Protein AF-A0A3S2PSK4-F1 (afdb_monomer_lite)

Foldseek 3Di:
DDPDPFADFDDDPNHGPDGNDDPQCVLVVLLVVLLVVCVVQLPHDDDDDRDDPPPPPPFHYHPVQAPVDPVHSNRSRVVSVVVSVVSNQVSCVVSVNNVVDDDDDDDPDDDQDPVNVVVVVVVVVPDPDDDDDDDDDDDDDDDDDDDD

Radius of gyration: 26.3 Å; chains: 1; bounding box: 77×45×70 Å

Structure (mmCIF, N/CA/C/O backbone):
data_AF-A0A3S2PSK4-F1
#
_entry.id   AF-A0A3S2PSK4-F1
#
loop_
_atom_site.group_PDB
_atom_site.id
_atom_site.type_symbol
_atom_site.label_atom_id
_atom_site.label_alt_id
_atom_site.label_comp_id
_atom_site.label_asym_id
_atom_site.label_entity_id
_atom_site.label_seq_id
_atom_site.pdbx_PDB_ins_code
_atom_site.Cartn_x
_atom_site.Cartn_y
_atom_site.Cartn_z
_atom_site.occupancy
_atom_site.B_iso_or_equiv
_atom_site.auth_seq_id
_atom_site.auth_comp_id
_atom_site.auth_asym_id
_atom_site.auth_atom_id
_atom_site.pdbx_PDB_model_num
ATOM 1 N N . MET A 1 1 ? 25.480 -33.124 -5.427 1.00 37.56 1 MET A N 1
ATOM 2 C CA . MET A 1 1 ? 24.197 -32.842 -4.751 1.00 37.56 1 MET A CA 1
ATOM 3 C C . MET A 1 1 ? 23.590 -31.624 -5.424 1.00 37.56 1 MET A C 1
ATOM 5 O O . MET A 1 1 ? 24.142 -30.543 -5.296 1.00 37.56 1 MET A O 1
ATOM 9 N N . SER A 1 2 ? 22.543 -31.801 -6.229 1.00 43.28 2 SER A N 1
ATOM 10 C CA . SER A 1 2 ? 21.812 -30.681 -6.827 1.00 43.28 2 SER A CA 1
ATOM 11 C C . SER A 1 2 ? 20.939 -30.047 -5.745 1.00 43.28 2 SER A C 1
ATOM 13 O O . SER A 1 2 ? 19.956 -30.651 -5.319 1.00 43.28 2 SER A O 1
ATOM 15 N N . HIS A 1 3 ? 21.306 -28.865 -5.253 1.00 48.72 3 HIS A N 1
ATOM 16 C CA . HIS A 1 3 ? 20.396 -28.073 -4.432 1.00 48.72 3 HIS A CA 1
ATOM 17 C C . HIS A 1 3 ? 19.273 -27.557 -5.328 1.00 48.72 3 HIS A C 1
ATOM 19 O O . HIS A 1 3 ? 19.448 -26.596 -6.073 1.00 48.72 3 HIS A O 1
ATOM 25 N N . SER A 1 4 ? 18.126 -28.230 -5.283 1.00 58.00 4 SER A N 1
ATOM 26 C CA . SER A 1 4 ? 16.896 -27.735 -5.886 1.00 58.00 4 SER A CA 1
ATOM 27 C C . SER A 1 4 ? 16.505 -26.455 -5.152 1.00 58.00 4 SER A C 1
ATOM 29 O O . SER A 1 4 ? 16.102 -26.508 -3.991 1.00 58.00 4 SER A O 1
ATOM 31 N N . PHE A 1 5 ? 16.671 -25.305 -5.805 1.00 62.28 5 PHE A N 1
ATOM 32 C CA . PHE A 1 5 ? 16.193 -24.027 -5.291 1.00 62.28 5 PHE A CA 1
ATOM 33 C C . PHE A 1 5 ? 14.673 -24.116 -5.137 1.00 62.28 5 PHE A C 1
ATOM 35 O O . PHE A 1 5 ? 13.945 -24.171 -6.129 1.00 62.28 5 PHE A O 1
ATOM 42 N N . GLN A 1 6 ? 14.192 -24.206 -3.897 1.00 68.69 6 GLN A N 1
ATOM 43 C CA . GLN A 1 6 ? 12.762 -24.151 -3.638 1.00 68.69 6 GLN A CA 1
ATOM 44 C C . GLN A 1 6 ? 12.323 -22.691 -3.705 1.00 68.69 6 GLN A C 1
ATOM 46 O O . GLN A 1 6 ? 12.891 -21.859 -2.995 1.00 68.69 6 GLN A O 1
ATOM 51 N N . PRO A 1 7 ? 11.332 -22.355 -4.542 1.00 76.75 7 PRO A N 1
ATOM 52 C CA . PRO A 1 7 ? 10.844 -20.994 -4.590 1.00 76.75 7 PRO A CA 1
ATOM 53 C C . PRO A 1 7 ? 10.206 -20.605 -3.257 1.00 76.75 7 PRO A C 1
ATOM 55 O O . PRO A 1 7 ? 9.529 -21.417 -2.620 1.00 76.75 7 PRO A O 1
ATOM 58 N N . SER A 1 8 ? 10.408 -19.357 -2.844 1.00 80.94 8 SER A N 1
ATOM 59 C CA . SER A 1 8 ? 9.920 -18.871 -1.556 1.00 80.94 8 SER A CA 1
ATOM 60 C C . SER A 1 8 ? 8.384 -18.909 -1.473 1.00 80.94 8 SER A C 1
ATOM 62 O O . SER A 1 8 ? 7.709 -18.555 -2.449 1.00 80.94 8 SER A O 1
ATOM 64 N N . PRO A 1 9 ? 7.814 -19.311 -0.322 1.00 87.69 9 PRO A N 1
ATOM 65 C CA . PRO A 1 9 ? 6.380 -19.243 -0.085 1.00 87.69 9 PRO A CA 1
ATOM 66 C C . PRO A 1 9 ? 5.950 -17.848 0.392 1.00 87.69 9 PRO A C 1
ATOM 68 O O . PRO A 1 9 ? 6.662 -17.182 1.143 1.00 87.69 9 PRO A O 1
ATOM 71 N N . MET A 1 10 ? 4.740 -17.438 0.021 1.00 86.06 10 MET A N 1
ATOM 72 C CA . MET A 1 10 ? 3.993 -16.371 0.683 1.00 86.06 10 MET A CA 1
ATOM 73 C C . MET A 1 10 ? 3.096 -17.002 1.745 1.00 86.06 10 MET A C 1
ATOM 75 O O . MET A 1 10 ? 2.355 -17.939 1.447 1.00 86.06 10 MET A O 1
ATOM 79 N N . THR A 1 11 ? 3.143 -16.498 2.977 1.00 88.75 11 THR A N 1
ATOM 80 C CA . THR A 1 11 ? 2.401 -17.079 4.104 1.00 88.75 11 THR A CA 1
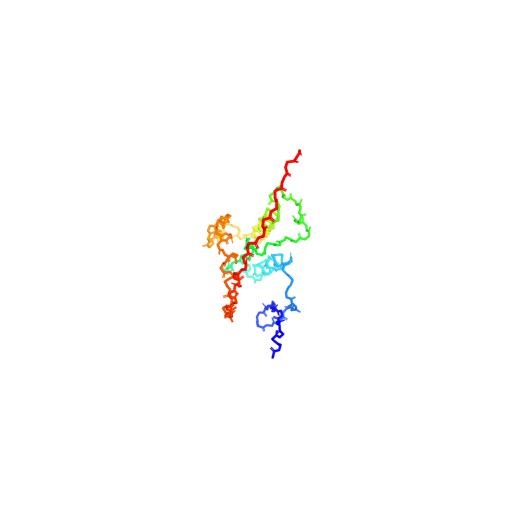ATOM 81 C C . THR A 1 11 ? 1.478 -16.076 4.782 1.00 88.75 11 THR A C 1
ATOM 83 O O . THR A 1 11 ? 1.862 -14.925 4.971 1.00 88.75 11 THR A O 1
ATOM 86 N N . ARG A 1 12 ? 0.312 -16.536 5.244 1.00 87.94 12 ARG A N 1
ATOM 87 C CA . ARG A 1 12 ? -0.584 -15.815 6.162 1.00 87.94 12 ARG A CA 1
ATOM 88 C C . ARG A 1 12 ? -0.755 -16.658 7.418 1.00 87.94 12 ARG A C 1
ATOM 90 O O . ARG A 1 12 ? -1.095 -17.833 7.312 1.00 87.94 12 ARG A O 1
ATOM 97 N N . ASP A 1 13 ? -0.488 -16.088 8.589 1.00 87.19 13 ASP A N 1
ATOM 98 C CA . ASP A 1 13 ? -0.654 -16.764 9.886 1.00 87.19 13 ASP A CA 1
ATOM 99 C C . ASP A 1 13 ? -0.032 -18.174 9.937 1.00 87.19 13 ASP A C 1
ATOM 101 O O . ASP A 1 13 ? -0.616 -19.116 10.465 1.00 87.19 13 ASP A O 1
ATOM 105 N N . ARG A 1 14 ? 1.181 -18.317 9.376 1.00 86.25 14 ARG A N 1
ATOM 106 C CA . ARG A 1 14 ? 1.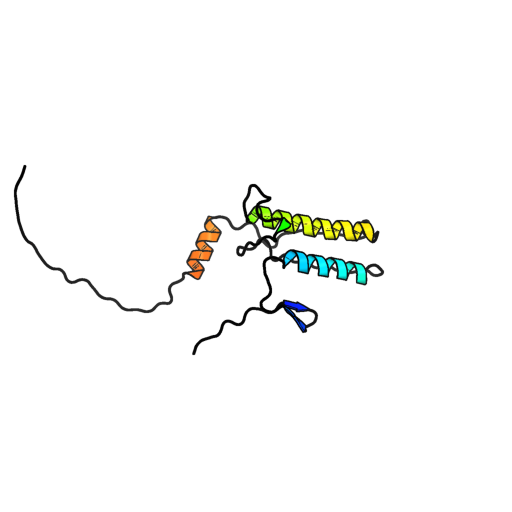948 -19.579 9.239 1.00 86.25 14 ARG A CA 1
ATOM 107 C C . ARG A 1 14 ? 1.408 -20.595 8.223 1.00 86.25 14 ARG A C 1
ATOM 109 O O . ARG A 1 14 ? 2.026 -21.638 8.042 1.00 86.25 14 ARG A O 1
ATOM 116 N N . SER A 1 15 ? 0.314 -20.297 7.529 1.00 88.44 15 SER A N 1
ATOM 117 C CA . SER A 1 15 ? -0.179 -21.095 6.400 1.00 88.44 15 SER A CA 1
ATOM 118 C C . SER A 1 15 ? 0.388 -20.586 5.074 1.00 88.44 15 SER A C 1
ATOM 120 O O . SER A 1 15 ? 0.527 -19.377 4.888 1.00 88.44 15 SER A O 1
ATOM 122 N N . VAL A 1 16 ? 0.728 -21.490 4.151 1.00 88.94 16 VAL A N 1
ATOM 123 C CA . VAL A 1 16 ? 1.187 -21.124 2.801 1.00 88.94 16 VAL A CA 1
ATOM 124 C C . VAL A 1 16 ? -0.015 -20.693 1.963 1.00 88.94 16 VAL A C 1
ATOM 126 O O . VAL A 1 16 ? -0.964 -21.452 1.796 1.00 88.94 16 VAL A O 1
ATOM 129 N N . VAL A 1 17 ? 0.038 -19.469 1.442 1.00 88.12 17 VAL A N 1
ATOM 130 C CA . VAL A 1 17 ? -0.978 -18.879 0.560 1.00 88.12 17 VAL A CA 1
ATOM 131 C C . VAL A 1 17 ? -0.593 -19.059 -0.909 1.00 88.12 17 VAL A C 1
ATOM 133 O O . VAL A 1 17 ? -1.461 -19.311 -1.738 1.00 88.12 17 VAL A O 1
ATOM 136 N N . GLU A 1 18 ? 0.697 -18.948 -1.242 1.00 84.62 18 GLU A N 1
ATOM 137 C CA . GLU A 1 18 ? 1.195 -19.066 -2.620 1.00 84.62 18 GLU A CA 1
ATOM 138 C C . GLU A 1 18 ? 2.656 -19.551 -2.638 1.00 84.62 18 GLU A C 1
ATOM 140 O O . GLU A 1 18 ? 3.458 -19.097 -1.823 1.00 84.62 18 GLU A O 1
ATOM 145 N N . GLN A 1 19 ? 3.018 -20.458 -3.556 1.00 86.94 19 GLN A N 1
ATOM 146 C CA . GLN A 1 19 ? 4.400 -20.913 -3.777 1.00 86.94 19 GLN A CA 1
ATOM 147 C C . GLN A 1 19 ? 4.569 -21.464 -5.215 1.00 86.94 19 GLN A C 1
ATOM 149 O O . GLN A 1 19 ? 3.855 -22.406 -5.565 1.00 86.94 19 GLN A O 1
ATOM 154 N N . PRO A 1 20 ? 5.501 -20.948 -6.049 1.00 83.25 20 PRO A N 1
ATOM 155 C CA . PRO A 1 20 ? 6.272 -19.712 -5.867 1.00 83.25 20 PRO A CA 1
ATOM 156 C C . PRO A 1 20 ? 5.352 -18.508 -5.676 1.00 83.25 20 PRO A C 1
ATOM 158 O O . PRO A 1 20 ? 4.334 -18.417 -6.355 1.00 83.25 20 PRO A O 1
ATOM 161 N N . PHE A 1 21 ? 5.716 -17.563 -4.808 1.00 79.62 21 PHE A N 1
ATOM 162 C CA . PHE A 1 21 ? 5.018 -16.278 -4.819 1.00 79.62 21 PHE A CA 1
ATOM 163 C C . PHE A 1 21 ? 5.278 -15.559 -6.152 1.00 79.62 21 PHE A C 1
ATOM 165 O O . PHE A 1 21 ? 6.402 -15.572 -6.663 1.00 79.62 21 PHE A O 1
ATOM 172 N N . ARG A 1 22 ? 4.249 -14.927 -6.725 1.00 82.56 22 ARG A N 1
ATOM 173 C CA . ARG A 1 22 ? 4.410 -14.084 -7.914 1.00 82.56 22 ARG A CA 1
ATOM 174 C C . ARG A 1 22 ? 4.695 -12.645 -7.527 1.00 82.56 22 ARG A C 1
ATOM 176 O O . ARG A 1 22 ? 3.834 -11.948 -6.989 1.00 82.56 22 ARG A O 1
ATOM 183 N N . SER A 1 23 ? 5.910 -12.211 -7.836 1.00 79.69 23 SER A N 1
ATOM 184 C CA . SER A 1 23 ? 6.398 -10.866 -7.556 1.00 79.69 23 SER A CA 1
ATOM 185 C C . SER A 1 23 ? 5.495 -9.795 -8.169 1.00 79.69 23 SER A C 1
ATOM 187 O O . SER A 1 23 ? 5.115 -8.860 -7.483 1.00 79.69 23 SER A O 1
ATOM 189 N N . GLU A 1 24 ? 5.041 -9.967 -9.411 1.00 81.69 24 GLU A N 1
ATOM 190 C CA . GLU A 1 24 ? 4.337 -8.939 -10.189 1.00 81.69 24 GLU A CA 1
ATOM 191 C C . GLU A 1 24 ? 3.067 -8.399 -9.525 1.00 81.69 24 GLU A C 1
ATOM 193 O O . GLU A 1 24 ? 2.729 -7.242 -9.737 1.00 81.69 24 GLU A O 1
ATOM 198 N N . ASN A 1 25 ? 2.369 -9.207 -8.723 1.00 85.06 25 ASN A N 1
ATOM 199 C CA . ASN A 1 25 ? 1.116 -8.812 -8.067 1.00 85.06 25 ASN A CA 1
ATOM 200 C C . ASN A 1 25 ? 1.276 -8.605 -6.556 1.00 85.06 25 ASN A C 1
ATOM 202 O O . ASN A 1 25 ? 0.283 -8.491 -5.831 1.00 85.06 25 ASN A O 1
ATOM 206 N N . LEU A 1 26 ? 2.512 -8.593 -6.061 1.00 87.81 26 LEU A N 1
ATOM 207 C CA . LEU A 1 26 ? 2.786 -8.619 -4.633 1.00 87.81 26 LEU A CA 1
ATOM 208 C C . LEU A 1 26 ? 2.317 -7.341 -3.940 1.00 87.81 26 LEU A C 1
ATOM 210 O O . LEU A 1 26 ? 1.628 -7.436 -2.927 1.00 87.81 26 LEU A O 1
ATOM 214 N N . THR A 1 27 ? 2.584 -6.168 -4.527 1.00 90.25 27 THR A N 1
ATOM 215 C CA . THR A 1 27 ? 2.109 -4.885 -3.989 1.00 90.25 27 THR A CA 1
ATOM 216 C C . THR A 1 27 ? 0.592 -4.901 -3.842 1.00 90.25 27 THR A C 1
ATOM 218 O O . THR A 1 27 ? 0.095 -4.699 -2.741 1.00 90.25 27 THR A O 1
ATOM 221 N N . GLN A 1 28 ? -0.148 -5.281 -4.890 1.00 91.25 28 GLN A N 1
ATOM 222 C CA . GLN A 1 28 ? -1.611 -5.381 -4.836 1.00 91.25 28 GLN A CA 1
ATOM 223 C C . GLN A 1 28 ? -2.113 -6.356 -3.761 1.00 91.25 28 GLN A C 1
ATOM 225 O O . GLN A 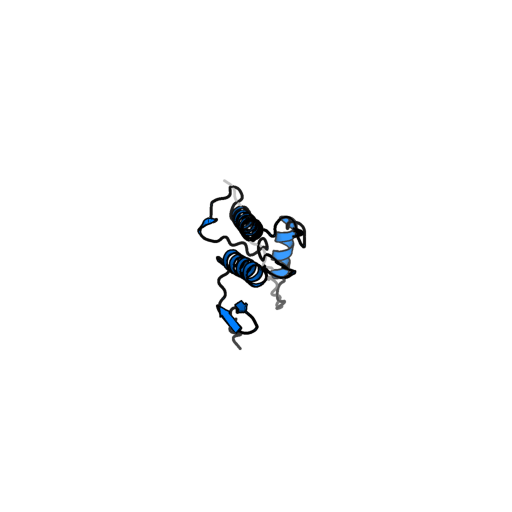1 28 ? -3.083 -6.071 -3.057 1.00 91.25 28 GLN A O 1
ATOM 230 N N . SER A 1 29 ? -1.482 -7.525 -3.624 1.00 90.75 29 SER A N 1
ATOM 231 C CA . SER A 1 29 ? -1.847 -8.508 -2.598 1.00 90.75 29 SER A CA 1
ATOM 232 C C . SER A 1 29 ? -1.603 -7.980 -1.184 1.00 90.75 29 SER A C 1
ATOM 234 O O . SER A 1 29 ? -2.473 -8.137 -0.326 1.00 90.75 29 SER A O 1
ATOM 236 N N . MET A 1 30 ? -0.483 -7.293 -0.958 1.00 92.19 30 MET A N 1
ATOM 237 C CA . MET A 1 30 ? -0.179 -6.636 0.313 1.00 92.19 30 MET A CA 1
ATOM 238 C C . MET A 1 30 ? -1.174 -5.505 0.612 1.00 92.19 30 MET A C 1
ATOM 240 O O . MET A 1 30 ? -1.700 -5.441 1.722 1.00 92.19 30 MET A O 1
ATOM 244 N N . THR A 1 31 ? -1.507 -4.665 -0.376 1.00 95.19 31 THR A N 1
ATOM 245 C CA . THR A 1 31 ? -2.509 -3.595 -0.236 1.00 95.19 31 THR A CA 1
ATOM 246 C C . THR A 1 31 ? -3.870 -4.161 0.158 1.00 95.19 31 THR A C 1
ATOM 248 O O . THR A 1 31 ? -4.510 -3.646 1.072 1.00 95.19 31 THR A O 1
ATOM 251 N N . ARG A 1 32 ? -4.309 -5.250 -0.489 1.00 95.00 32 ARG A N 1
ATOM 252 C CA . ARG A 1 32 ? -5.578 -5.916 -0.154 1.00 95.00 32 ARG A CA 1
ATOM 253 C C . ARG A 1 32 ? -5.596 -6.424 1.284 1.00 95.00 32 ARG A C 1
ATOM 255 O O . ARG A 1 32 ? -6.605 -6.248 1.961 1.00 95.00 32 ARG A O 1
ATOM 262 N N . GLU A 1 33 ? -4.501 -7.012 1.766 1.00 94.88 33 GLU A N 1
ATOM 263 C CA . GLU A 1 33 ? -4.424 -7.456 3.163 1.00 94.88 33 GLU A CA 1
ATOM 264 C C . GLU A 1 33 ? -4.452 -6.276 4.138 1.00 94.88 33 GLU A C 1
ATOM 266 O O . GLU A 1 33 ? -5.158 -6.335 5.140 1.00 94.88 33 GLU A O 1
ATOM 271 N N . ALA A 1 34 ? -3.744 -5.186 3.830 1.00 96.38 34 ALA A N 1
ATOM 272 C CA . ALA A 1 34 ? -3.755 -3.975 4.646 1.00 96.38 34 ALA A CA 1
ATOM 273 C C . ALA A 1 34 ? -5.164 -3.368 4.754 1.00 96.38 34 ALA A C 1
ATOM 275 O O . ALA A 1 34 ? -5.614 -3.034 5.851 1.00 96.38 34 ALA A O 1
ATOM 276 N N . VAL A 1 35 ? -5.889 -3.278 3.633 1.00 97.38 35 VAL A N 1
ATOM 277 C CA . VAL A 1 35 ? -7.288 -2.826 3.606 1.00 97.38 35 VAL A CA 1
ATOM 278 C C . VAL A 1 35 ? -8.167 -3.746 4.448 1.00 97.38 35 VAL A C 1
ATOM 280 O O . VAL A 1 35 ? -8.861 -3.269 5.344 1.00 97.38 35 VAL A O 1
ATOM 283 N N . ALA A 1 36 ? -8.080 -5.059 4.231 1.00 96.69 36 ALA A N 1
ATOM 284 C CA . ALA A 1 36 ? -8.872 -6.028 4.979 1.00 96.69 36 ALA A CA 1
ATOM 285 C C . ALA A 1 36 ? -8.557 -5.991 6.486 1.00 96.69 36 ALA A C 1
ATOM 287 O O . ALA A 1 36 ? -9.453 -6.141 7.315 1.00 96.69 36 ALA A O 1
ATOM 288 N N . PHE A 1 37 ? -7.299 -5.761 6.870 1.00 96.69 37 PHE A N 1
ATOM 289 C CA . PHE A 1 37 ? -6.910 -5.564 8.263 1.00 96.69 37 PHE A CA 1
ATOM 290 C C . PHE A 1 37 ? -7.573 -4.322 8.869 1.00 96.69 37 PHE A C 1
ATOM 292 O O . PHE A 1 37 ? -8.122 -4.416 9.967 1.00 96.69 37 PHE A O 1
ATOM 299 N N . MET A 1 38 ? -7.558 -3.182 8.173 1.00 96.88 38 MET A N 1
ATOM 300 C CA . MET A 1 38 ? -8.205 -1.958 8.662 1.00 96.88 38 MET A CA 1
ATOM 301 C C . MET A 1 38 ? -9.714 -2.146 8.824 1.00 96.88 38 MET A C 1
ATOM 303 O O . MET A 1 38 ? -10.268 -1.769 9.851 1.00 96.88 38 MET A O 1
ATOM 307 N N . GLU A 1 39 ? -10.373 -2.795 7.862 1.00 96.69 39 GLU A N 1
ATOM 308 C CA . GLU A 1 39 ? -11.808 -3.088 7.938 1.00 96.69 39 GLU A CA 1
ATOM 309 C C . GLU A 1 39 ? -12.156 -3.971 9.139 1.00 96.69 39 GLU A C 1
ATOM 311 O O . GLU A 1 39 ? -13.069 -3.649 9.899 1.00 96.69 39 GLU A O 1
ATOM 316 N N . ARG A 1 40 ? -11.389 -5.046 9.372 1.00 96.88 40 ARG A N 1
ATOM 317 C CA . ARG A 1 40 ? -11.588 -5.939 10.528 1.00 96.88 40 ARG A CA 1
ATOM 318 C C . ARG A 1 40 ? -11.371 -5.244 11.873 1.00 96.88 40 ARG A C 1
ATOM 320 O O . ARG A 1 40 ? -11.855 -5.732 12.891 1.00 96.88 40 ARG A O 1
ATOM 327 N N . ASN A 1 41 ? -10.621 -4.145 11.899 1.00 96.62 41 ASN A N 1
ATOM 328 C CA . ASN A 1 41 ? -10.247 -3.444 13.124 1.00 96.62 41 ASN A CA 1
ATOM 329 C C . ASN A 1 41 ? -10.895 -2.065 13.270 1.00 96.62 41 ASN A C 1
ATOM 331 O O . ASN A 1 41 ? -10.577 -1.374 14.228 1.00 96.62 41 ASN A O 1
ATOM 335 N N . ALA A 1 42 ? -11.829 -1.678 12.398 1.00 95.12 42 ALA A N 1
ATOM 336 C CA . ALA A 1 42 ? -12.374 -0.319 12.363 1.00 95.12 42 ALA A CA 1
ATOM 337 C C . ALA A 1 42 ? -13.000 0.158 13.692 1.00 95.12 42 ALA A C 1
ATOM 339 O O . ALA A 1 42 ? -13.025 1.353 13.965 1.00 95.12 42 ALA A O 1
ATOM 340 N N . ALA A 1 43 ? -13.478 -0.764 14.534 1.00 95.19 43 ALA A N 1
ATOM 341 C CA . ALA A 1 43 ? -14.100 -0.456 15.824 1.00 95.19 43 ALA A CA 1
ATOM 342 C C . ALA A 1 43 ? -13.111 -0.280 16.997 1.00 95.19 43 ALA A C 1
ATOM 344 O O . ALA A 1 43 ? -13.540 0.013 18.112 1.00 95.19 43 ALA A O 1
ATOM 345 N N . ARG A 1 44 ? -11.803 -0.494 16.795 1.00 95.81 44 ARG A N 1
ATOM 346 C CA . ARG A 1 44 ? -10.785 -0.413 17.856 1.00 95.81 44 ARG A CA 1
ATOM 347 C C . ARG A 1 44 ? -9.502 0.265 17.365 1.00 95.81 44 ARG A C 1
ATOM 349 O O . ARG A 1 44 ? -9.211 0.213 16.174 1.00 95.81 44 ARG A O 1
ATOM 356 N N . PRO A 1 45 ? -8.689 0.852 18.261 1.00 96.44 45 PRO A N 1
ATOM 357 C CA . PRO A 1 45 ? -7.369 1.345 17.887 1.00 96.44 45 PRO A CA 1
ATOM 358 C C . PRO A 1 45 ? -6.510 0.214 17.308 1.00 96.44 45 PRO A C 1
ATOM 360 O O . PRO A 1 45 ? -6.489 -0.895 17.850 1.00 96.44 45 PRO A O 1
ATOM 363 N N . PHE A 1 46 ? -5.791 0.490 16.222 1.00 97.06 46 PHE A N 1
ATOM 364 C CA . PHE A 1 46 ? -4.892 -0.468 15.585 1.00 97.06 46 PHE A CA 1
ATOM 365 C C . PHE A 1 46 ? -3.566 0.184 15.192 1.00 97.06 46 PHE A C 1
ATOM 367 O O . PHE A 1 46 ? -3.483 1.393 14.993 1.00 97.06 46 PHE A O 1
ATOM 374 N N . LEU A 1 47 ? -2.536 -0.648 15.038 1.00 96.75 47 LEU A N 1
ATOM 375 C CA . LEU A 1 47 ? -1.270 -0.287 14.410 1.00 96.75 47 LEU A CA 1
ATOM 376 C C . LEU A 1 47 ? -1.127 -1.107 13.128 1.00 96.75 47 LEU A C 1
ATOM 378 O O . LEU A 1 47 ? -1.091 -2.335 13.182 1.00 96.75 47 LEU A O 1
ATOM 382 N N . LEU A 1 48 ? -1.037 -0.424 11.988 1.00 96.31 48 LEU A N 1
ATOM 383 C CA . LEU A 1 48 ? -0.690 -1.034 10.710 1.00 96.31 48 LEU A CA 1
ATOM 384 C C . LEU A 1 48 ? 0.750 -0.652 10.367 1.00 96.31 48 LEU A C 1
ATOM 386 O O . LEU A 1 48 ? 1.026 0.491 10.010 1.00 96.31 48 LEU A O 1
ATOM 390 N N . PHE A 1 49 ? 1.661 -1.616 10.468 1.00 95.56 49 PHE A N 1
ATOM 391 C CA . PHE A 1 49 ? 3.021 -1.475 9.961 1.00 95.56 49 PHE A CA 1
ATOM 392 C C . PHE A 1 49 ? 3.095 -2.095 8.566 1.00 95.56 49 PHE A C 1
ATOM 394 O O . PHE A 1 49 ? 2.938 -3.307 8.415 1.00 95.56 49 PHE A O 1
ATOM 401 N N . PHE A 1 50 ? 3.283 -1.256 7.548 1.00 94.25 50 PHE A N 1
ATOM 402 C CA . PHE A 1 50 ? 3.223 -1.666 6.149 1.00 94.25 50 PHE A CA 1
ATOM 403 C C . PHE A 1 50 ? 4.541 -1.366 5.435 1.00 94.25 50 PHE A C 1
ATOM 405 O O . PHE A 1 50 ? 4.832 -0.220 5.099 1.00 94.25 50 PHE A O 1
ATOM 412 N N . SER A 1 51 ? 5.346 -2.407 5.224 1.00 92.12 51 SER A N 1
ATOM 413 C CA . SER A 1 51 ? 6.633 -2.313 4.531 1.00 92.12 51 SER A CA 1
ATOM 414 C C . SER A 1 51 ? 6.483 -2.751 3.083 1.00 92.12 51 SER A C 1
ATOM 416 O O . SER A 1 51 ? 6.250 -3.927 2.807 1.00 92.12 51 SER A O 1
ATOM 418 N N . PHE A 1 52 ? 6.630 -1.812 2.155 1.00 88.69 52 PHE A N 1
ATOM 419 C CA . PHE A 1 52 ? 6.672 -2.127 0.733 1.00 88.69 52 PHE A CA 1
ATOM 420 C C . PHE A 1 52 ? 7.957 -2.884 0.382 1.00 88.69 52 PHE A C 1
ATOM 422 O O . PHE A 1 52 ? 9.031 -2.570 0.889 1.00 88.69 52 PHE A O 1
ATOM 429 N N . LEU A 1 53 ? 7.848 -3.875 -0.505 1.00 83.69 53 LEU A N 1
ATOM 430 C CA . LEU A 1 53 ? 9.014 -4.544 -1.100 1.00 83.69 53 LEU A CA 1
ATOM 431 C C . LEU A 1 53 ? 9.569 -3.765 -2.298 1.00 83.69 53 LEU A C 1
ATOM 433 O O . LEU A 1 53 ? 10.771 -3.775 -2.558 1.00 83.69 53 LEU A O 1
ATOM 437 N N . GLN A 1 54 ? 8.690 -3.067 -3.018 1.00 77.38 54 GLN A N 1
ATOM 438 C CA . GLN A 1 54 ? 9.093 -2.053 -3.985 1.00 77.38 54 GLN A CA 1
ATOM 439 C C . GLN A 1 54 ? 9.610 -0.814 -3.235 1.00 77.38 54 GLN A C 1
ATOM 441 O O . GLN A 1 54 ? 9.084 -0.463 -2.185 1.00 77.38 54 GLN A O 1
ATOM 446 N N . VAL A 1 55 ? 10.642 -0.117 -3.706 1.00 74.00 55 VAL A N 1
ATOM 447 C CA . VAL A 1 55 ? 11.259 -0.141 -5.052 1.00 74.00 55 VAL A CA 1
ATOM 448 C C . VAL A 1 55 ? 12.648 -0.798 -5.079 1.00 74.00 55 VAL A C 1
ATOM 450 O O . VAL A 1 55 ? 13.567 -0.319 -5.745 1.00 74.00 55 VAL A O 1
ATOM 453 N N . HIS A 1 56 ? 12.835 -1.886 -4.326 1.00 76.38 56 HIS A N 1
ATOM 454 C CA . HIS A 1 56 ? 14.117 -2.592 -4.283 1.00 76.38 56 HIS A CA 1
ATOM 455 C C . HIS A 1 56 ? 14.514 -3.143 -5.672 1.00 76.38 56 HIS A C 1
ATOM 457 O O . HIS A 1 56 ? 13.667 -3.401 -6.522 1.00 76.38 56 HIS A O 1
ATOM 463 N N . THR A 1 57 ? 15.816 -3.349 -5.902 1.00 60.47 57 THR A N 1
ATOM 464 C CA . THR A 1 57 ? 16.458 -3.631 -7.211 1.00 60.47 57 THR A CA 1
ATOM 465 C C . THR A 1 57 ? 15.814 -4.712 -8.090 1.00 60.47 57 THR A C 1
ATOM 467 O O . THR A 1 57 ? 15.981 -4.668 -9.308 1.00 60.47 57 THR A O 1
ATOM 470 N N . ALA A 1 58 ? 15.052 -5.648 -7.524 1.00 60.47 58 ALA A N 1
ATOM 471 C CA . ALA A 1 58 ? 14.152 -6.520 -8.274 1.00 60.47 58 ALA A CA 1
ATOM 472 C C . ALA A 1 58 ? 12.833 -5.779 -8.572 1.00 60.47 58 ALA A C 1
ATOM 474 O O . ALA A 1 58 ? 11.790 -6.055 -7.977 1.00 60.47 58 ALA A O 1
ATOM 475 N N . MET A 1 59 ? 12.899 -4.796 -9.472 1.00 70.00 59 MET A N 1
ATOM 476 C CA . MET A 1 59 ? 11.750 -3.960 -9.816 1.00 70.00 59 MET A CA 1
ATOM 477 C C . MET A 1 59 ? 10.778 -4.718 -10.717 1.00 70.00 59 MET A C 1
ATOM 479 O O . MET A 1 59 ? 11.140 -5.209 -11.786 1.00 70.00 59 MET A O 1
ATOM 483 N N . PHE A 1 60 ? 9.526 -4.765 -10.290 1.00 78.56 60 PHE A N 1
ATOM 484 C CA . PHE A 1 60 ? 8.399 -5.266 -11.056 1.00 78.56 60 PHE A CA 1
ATOM 485 C C . PHE A 1 60 ? 7.246 -4.284 -10.880 1.00 78.56 60 PHE A C 1
ATOM 487 O O . PHE A 1 60 ? 7.144 -3.610 -9.858 1.00 78.56 60 PHE A O 1
ATOM 494 N N . ALA A 1 61 ? 6.381 -4.221 -11.882 1.00 81.19 61 ALA A N 1
ATOM 495 C CA . ALA A 1 61 ? 5.129 -3.493 -11.807 1.00 81.19 61 ALA A CA 1
ATOM 496 C C . ALA A 1 61 ? 4.020 -4.421 -12.291 1.00 81.19 61 ALA A C 1
ATOM 498 O O . ALA A 1 61 ? 4.214 -5.166 -13.266 1.00 81.19 61 ALA A O 1
ATOM 499 N N . SER A 1 62 ? 2.870 -4.392 -11.623 1.00 84.00 62 SER A N 1
ATOM 500 C CA . SER A 1 62 ? 1.713 -5.156 -12.083 1.00 84.00 62 SER A CA 1
ATOM 501 C C . SER A 1 62 ? 1.230 -4.647 -13.445 1.00 84.00 62 SER A C 1
ATOM 503 O O . SER A 1 62 ? 1.512 -3.520 -13.863 1.00 84.00 62 SER A O 1
ATOM 505 N N . ALA A 1 63 ? 0.502 -5.499 -14.174 1.00 87.44 63 ALA A N 1
ATOM 506 C CA . ALA A 1 63 ? 0.063 -5.216 -15.543 1.00 87.44 63 ALA A CA 1
ATOM 507 C C . ALA A 1 63 ? -0.579 -3.822 -15.753 1.00 87.44 63 ALA A C 1
ATOM 509 O O . ALA A 1 63 ? -0.279 -3.218 -16.780 1.00 87.44 63 ALA A O 1
ATOM 510 N N . PRO A 1 64 ? -1.383 -3.268 -14.817 1.00 88.56 64 PRO A N 1
ATOM 511 C CA . PRO A 1 64 ? -1.960 -1.930 -14.974 1.00 88.56 64 PRO A CA 1
ATOM 512 C C . PRO A 1 64 ? -0.947 -0.776 -14.971 1.00 88.56 64 PRO A C 1
ATOM 514 O O . PRO A 1 64 ? -1.249 0.281 -15.516 1.00 88.56 64 PRO A O 1
ATOM 517 N N . PHE A 1 65 ? 0.228 -0.950 -14.356 1.00 88.94 65 PHE A N 1
ATOM 518 C CA . PHE A 1 65 ? 1.216 0.124 -14.181 1.00 88.94 65 PHE A CA 1
ATOM 519 C C . PHE A 1 65 ? 2.398 0.020 -15.143 1.00 88.94 65 PHE A C 1
ATOM 521 O O . PHE A 1 65 ? 3.119 1.000 -15.322 1.00 88.94 65 PHE A O 1
ATOM 528 N N . ARG A 1 66 ? 2.594 -1.131 -15.798 1.00 88.38 66 ARG A N 1
ATOM 529 C CA . ARG A 1 66 ? 3.695 -1.334 -16.750 1.00 88.38 66 ARG A CA 1
ATOM 530 C C . ARG A 1 66 ? 3.606 -0.379 -17.940 1.00 88.38 66 ARG A C 1
ATOM 532 O O . ARG A 1 66 ? 2.611 -0.361 -18.657 1.00 88.38 66 ARG A O 1
ATOM 539 N N . GLY A 1 67 ? 4.693 0.345 -18.194 1.00 89.62 67 GLY A N 1
ATOM 540 C CA . GLY A 1 67 ? 4.825 1.288 -19.303 1.00 89.62 67 GLY A CA 1
ATOM 541 C C . GLY A 1 67 ? 4.032 2.582 -19.121 1.00 89.62 67 GLY A C 1
ATOM 542 O O . GLY A 1 67 ? 3.846 3.311 -20.094 1.00 89.62 67 GLY A O 1
ATOM 543 N N . THR A 1 68 ? 3.548 2.874 -17.911 1.00 91.44 68 THR A N 1
ATOM 544 C CA . THR A 1 68 ? 2.772 4.096 -17.643 1.00 91.44 68 THR A CA 1
ATOM 545 C C . THR A 1 68 ? 3.668 5.288 -17.321 1.00 91.44 68 THR A C 1
ATOM 547 O O . THR A 1 68 ? 3.287 6.437 -17.550 1.00 91.44 68 THR A O 1
ATOM 550 N N . SER A 1 69 ? 4.869 5.037 -16.801 1.00 90.06 69 SER A N 1
ATOM 551 C CA . SER A 1 69 ? 5.807 6.068 -16.390 1.00 90.06 69 SER A CA 1
ATOM 552 C C . SER A 1 69 ? 6.847 6.381 -17.459 1.00 90.06 69 SER A C 1
ATOM 554 O O . SER A 1 69 ? 7.416 5.505 -18.110 1.00 90.06 69 SER A O 1
ATOM 556 N N . ARG A 1 70 ? 7.203 7.667 -17.561 1.00 89.25 70 ARG A N 1
ATOM 557 C CA . ARG A 1 70 ? 8.339 8.129 -18.377 1.00 89.25 70 ARG A CA 1
ATOM 558 C C . ARG A 1 70 ? 9.695 7.688 -17.814 1.00 89.25 70 ARG A C 1
ATOM 560 O O . ARG A 1 70 ? 10.694 7.776 -18.518 1.00 89.25 70 ARG A O 1
ATOM 567 N N . HIS A 1 71 ? 9.732 7.218 -16.565 1.00 86.81 71 HIS A N 1
ATOM 568 C CA . HIS A 1 71 ? 10.948 6.794 -15.864 1.00 86.81 71 HIS A CA 1
ATOM 569 C C . HIS A 1 71 ? 11.147 5.266 -15.875 1.00 86.81 71 HIS A C 1
ATOM 571 O O . HIS A 1 71 ? 11.847 4.719 -15.021 1.00 86.81 71 HIS A O 1
ATOM 577 N N . GLY A 1 72 ? 10.528 4.569 -16.835 1.00 87.56 72 GLY A N 1
ATOM 578 C CA . GLY A 1 72 ? 10.643 3.120 -16.999 1.00 87.56 72 GLY A CA 1
ATOM 579 C C . GLY A 1 72 ? 10.083 2.331 -15.812 1.00 87.56 72 GLY A C 1
ATOM 580 O O . GLY A 1 72 ? 9.260 2.836 -15.050 1.00 87.56 72 GLY A O 1
ATOM 581 N N . ILE A 1 73 ? 10.573 1.099 -15.630 1.00 87.12 73 ILE A N 1
ATOM 582 C CA . ILE A 1 73 ? 10.046 0.158 -14.625 1.00 87.12 73 ILE A CA 1
ATOM 583 C C . ILE A 1 73 ? 10.135 0.685 -13.186 1.00 87.12 73 ILE A C 1
ATOM 585 O O . ILE A 1 73 ? 9.279 0.371 -12.366 1.00 87.12 73 ILE A O 1
ATOM 589 N N . TYR A 1 74 ? 11.132 1.523 -12.885 1.00 87.75 74 TYR A N 1
ATOM 590 C CA . TYR A 1 74 ? 11.231 2.192 -11.587 1.00 87.75 74 TYR A CA 1
ATOM 591 C C . TYR A 1 74 ? 10.045 3.131 -11.370 1.00 87.75 74 TYR A C 1
ATOM 593 O O . TYR A 1 74 ? 9.383 3.080 -10.339 1.00 87.75 74 TYR A O 1
ATOM 601 N N . GLY A 1 75 ? 9.753 3.974 -12.362 1.00 89.62 75 GLY A N 1
ATOM 602 C CA . GLY A 1 75 ? 8.619 4.885 -12.302 1.00 89.62 75 GLY A CA 1
ATOM 603 C C . GLY A 1 75 ? 7.279 4.154 -12.241 1.00 89.62 75 GLY A C 1
ATOM 604 O O . GLY A 1 75 ? 6.396 4.581 -11.505 1.00 89.62 75 GLY A O 1
ATOM 605 N N . ASP A 1 76 ? 7.148 3.037 -12.958 1.00 90.62 76 ASP A N 1
ATOM 606 C CA . ASP A 1 76 ? 5.958 2.183 -12.900 1.00 90.62 76 ASP A CA 1
ATOM 607 C C . ASP A 1 76 ? 5.759 1.589 -11.494 1.00 90.62 76 ASP A C 1
ATOM 609 O O . ASP A 1 76 ? 4.653 1.616 -10.957 1.00 90.62 76 ASP A O 1
ATOM 613 N N . ALA A 1 77 ? 6.835 1.109 -10.860 1.00 89.25 77 ALA A N 1
ATOM 614 C CA . ALA A 1 77 ? 6.789 0.598 -9.492 1.00 89.25 77 ALA A CA 1
ATOM 615 C C . ALA A 1 77 ? 6.450 1.701 -8.473 1.00 89.25 77 ALA A C 1
ATOM 617 O O . ALA A 1 77 ? 5.667 1.473 -7.551 1.00 89.25 77 ALA A O 1
ATOM 618 N N . VAL A 1 78 ? 6.981 2.918 -8.656 1.00 91.00 78 VAL A N 1
ATOM 619 C CA . VAL A 1 78 ? 6.615 4.085 -7.833 1.00 91.00 78 VAL A CA 1
ATOM 620 C C . VAL A 1 78 ? 5.133 4.429 -7.995 1.00 91.00 78 VAL A C 1
ATOM 622 O O . VAL A 1 78 ? 4.468 4.670 -6.990 1.00 91.00 78 VAL A O 1
ATOM 625 N N . HIS A 1 79 ? 4.594 4.416 -9.220 1.00 92.88 79 HIS A N 1
ATOM 626 C CA . HIS A 1 79 ? 3.161 4.630 -9.452 1.00 92.88 79 HIS A CA 1
ATOM 627 C C . HIS A 1 79 ? 2.304 3.583 -8.729 1.00 92.88 79 HIS A C 1
ATOM 629 O O . HIS A 1 79 ? 1.259 3.916 -8.176 1.00 92.88 79 HIS A O 1
ATOM 635 N N . GLU A 1 80 ? 2.740 2.323 -8.702 1.00 93.12 80 GLU A N 1
ATOM 636 C CA . GLU A 1 80 ? 2.016 1.264 -8.001 1.00 93.12 80 GLU A CA 1
ATOM 637 C C . GLU A 1 80 ? 2.048 1.442 -6.470 1.00 93.12 80 GLU A C 1
ATOM 639 O O . GLU A 1 80 ? 1.037 1.225 -5.796 1.00 93.12 80 GLU A O 1
ATOM 644 N N . VAL A 1 81 ? 3.176 1.888 -5.907 1.00 92.94 81 VAL A N 1
ATOM 645 C CA . VAL A 1 81 ? 3.273 2.240 -4.479 1.00 92.94 81 VAL A CA 1
ATOM 646 C C . VAL A 1 81 ? 2.369 3.429 -4.148 1.00 92.94 81 VAL A C 1
ATOM 648 O O . VAL A 1 81 ? 1.615 3.363 -3.175 1.00 92.94 81 VAL A O 1
ATOM 651 N N . ASP A 1 82 ? 2.391 4.481 -4.969 1.00 94.56 82 ASP A N 1
ATOM 652 C CA . ASP A 1 82 ? 1.523 5.654 -4.813 1.00 94.56 82 ASP A CA 1
ATOM 653 C C . ASP A 1 82 ? 0.038 5.264 -4.851 1.00 94.56 82 ASP A C 1
ATOM 655 O O . ASP A 1 82 ? -0.730 5.604 -3.945 1.00 94.56 82 ASP A O 1
ATOM 659 N N . TRP A 1 83 ? -0.352 4.426 -5.817 1.00 95.81 83 TRP A N 1
ATOM 660 C CA . TRP A 1 83 ? -1.698 3.861 -5.884 1.00 95.81 83 TRP A CA 1
ATOM 661 C C . TRP A 1 83 ? -2.071 3.099 -4.606 1.00 95.81 83 TRP A C 1
ATOM 663 O O . TRP A 1 83 ? -3.163 3.300 -4.067 1.00 95.81 83 TRP A O 1
ATOM 673 N N . SER A 1 84 ? -1.173 2.257 -4.086 1.00 96.00 84 SER A N 1
ATOM 674 C CA . SER A 1 84 ? -1.412 1.501 -2.854 1.00 96.00 84 SER A CA 1
ATOM 675 C C . SER A 1 84 ? -1.617 2.419 -1.647 1.00 96.00 84 SER A C 1
ATOM 677 O O . SER A 1 84 ? -2.507 2.171 -0.831 1.00 96.00 84 SER A O 1
ATOM 679 N N . VAL A 1 85 ? -0.821 3.484 -1.516 1.00 96.56 85 VAL A N 1
ATOM 680 C CA . VAL A 1 85 ? -1.027 4.504 -0.474 1.00 96.56 85 VAL A CA 1
ATOM 681 C C . VAL A 1 85 ? -2.395 5.160 -0.655 1.00 96.56 85 VAL A C 1
ATOM 683 O O . VAL A 1 85 ? -3.147 5.294 0.312 1.00 96.56 85 VAL A O 1
ATOM 686 N N . GLY A 1 86 ? -2.773 5.478 -1.894 1.00 97.31 86 GLY A N 1
ATOM 687 C CA . GLY A 1 86 ? -4.104 5.969 -2.239 1.00 97.31 86 GLY A CA 1
ATOM 688 C C . GLY A 1 86 ? -5.227 5.054 -1.740 1.00 97.31 86 GLY A C 1
ATOM 689 O O . GLY A 1 86 ? -6.172 5.538 -1.118 1.00 97.31 86 GLY A O 1
ATOM 690 N N . GLN A 1 87 ? -5.110 3.735 -1.929 1.00 97.69 87 GLN A N 1
ATOM 691 C CA . GLN A 1 87 ? -6.095 2.759 -1.438 1.00 97.69 87 GLN A CA 1
ATOM 692 C C . GLN A 1 87 ? -6.224 2.764 0.092 1.00 97.69 87 GLN A C 1
ATOM 694 O O . GLN A 1 87 ? -7.336 2.693 0.629 1.00 97.69 87 GLN A O 1
ATOM 699 N N . ILE A 1 88 ? -5.103 2.895 0.805 1.00 96.69 88 ILE A N 1
ATOM 700 C CA . ILE A 1 88 ? -5.095 2.986 2.269 1.00 96.69 88 ILE A CA 1
ATOM 701 C C . ILE A 1 88 ? -5.809 4.265 2.722 1.00 96.69 88 ILE A C 1
ATOM 703 O O . ILE A 1 88 ? -6.723 4.208 3.547 1.00 96.69 88 ILE A O 1
ATOM 707 N N . MET A 1 89 ? -5.467 5.411 2.128 1.00 97.81 89 MET A N 1
ATOM 708 C CA . MET A 1 89 ? -6.072 6.701 2.474 1.00 97.81 89 MET A CA 1
ATOM 709 C C . MET A 1 89 ? -7.569 6.759 2.141 1.00 97.81 89 MET A C 1
ATOM 711 O O . MET A 1 89 ? -8.348 7.323 2.914 1.00 97.81 89 MET A O 1
ATOM 715 N N . GLN A 1 90 ? -7.986 6.164 1.019 1.00 97.81 90 GLN A N 1
ATOM 716 C CA . GLN A 1 90 ? -9.399 6.029 0.650 1.00 97.81 90 GLN A CA 1
ATOM 717 C C . GLN A 1 90 ? -10.153 5.150 1.648 1.00 97.81 90 GLN A C 1
ATOM 719 O O . GLN A 1 90 ? -11.268 5.486 2.045 1.00 97.81 90 GLN A O 1
ATOM 724 N N . THR A 1 91 ? -9.537 4.058 2.105 1.00 97.56 91 THR A N 1
ATOM 725 C CA . THR A 1 91 ? -10.134 3.173 3.111 1.00 97.56 91 THR A CA 1
ATOM 726 C C . THR A 1 91 ? -10.326 3.888 4.445 1.00 97.56 91 THR A C 1
ATOM 728 O O . THR A 1 91 ? -11.417 3.821 5.005 1.00 97.56 91 THR A O 1
ATOM 731 N N . LEU A 1 92 ? -9.330 4.644 4.917 1.00 97.06 92 LEU A N 1
ATOM 732 C CA . LEU A 1 92 ? -9.471 5.470 6.123 1.00 97.06 92 LEU A CA 1
ATOM 733 C C . LEU A 1 92 ? -10.614 6.486 5.997 1.00 97.06 92 LEU A C 1
ATOM 735 O O . LEU A 1 92 ? -11.370 6.676 6.948 1.00 97.06 92 LEU A O 1
ATOM 739 N N . GLY A 1 93 ? -10.765 7.112 4.824 1.00 96.75 93 GLY A N 1
ATOM 740 C CA . GLY A 1 93 ? -11.876 8.023 4.538 1.00 96.75 93 GLY A CA 1
ATOM 741 C C . GLY A 1 93 ? -13.235 7.322 4.574 1.00 96.75 93 GLY A C 1
ATOM 742 O O . GLY A 1 93 ? -14.138 7.768 5.275 1.00 96.75 93 GLY A O 1
ATOM 743 N N . ARG A 1 94 ? -13.366 6.183 3.884 1.00 97.62 94 ARG A N 1
ATOM 744 C CA . ARG A 1 94 ? -14.600 5.381 3.846 1.00 97.62 94 ARG A CA 1
ATOM 745 C C . ARG A 1 94 ? -15.016 4.866 5.224 1.00 97.62 94 ARG A C 1
ATOM 747 O O . ARG A 1 94 ? -16.207 4.788 5.501 1.00 97.62 94 ARG A O 1
ATOM 754 N N . LEU A 1 95 ? -14.052 4.506 6.069 1.00 96.75 95 LEU A N 1
ATOM 755 C CA . LEU A 1 95 ? -14.302 4.035 7.434 1.00 96.75 95 LEU A CA 1
ATOM 756 C C . LEU A 1 95 ? -14.512 5.182 8.439 1.00 96.75 95 LEU A C 1
ATOM 758 O O . LEU A 1 95 ? -14.793 4.915 9.602 1.00 96.75 95 LEU A O 1
ATOM 762 N N . GLY A 1 96 ? -14.364 6.446 8.023 1.00 96.69 96 GLY A N 1
ATOM 763 C CA . GLY A 1 96 ? -14.495 7.605 8.912 1.00 96.69 96 GLY A CA 1
ATOM 764 C C . GLY A 1 96 ? -13.357 7.750 9.931 1.00 96.69 96 GLY A C 1
ATOM 765 O O . GLY A 1 96 ? -13.513 8.442 10.930 1.00 96.69 96 GLY A O 1
ATOM 766 N N . LEU A 1 97 ? -12.207 7.111 9.697 1.00 96.38 97 LEU A N 1
ATOM 767 C CA . LEU A 1 97 ? -11.073 7.066 10.632 1.00 96.38 97 LEU A CA 1
ATOM 768 C C . LEU A 1 97 ? -10.003 8.130 10.351 1.00 96.38 97 LEU A C 1
ATOM 770 O O . LEU A 1 97 ? -9.012 8.216 11.076 1.00 96.38 97 LEU A O 1
ATOM 774 N N . ARG A 1 98 ? -10.181 8.936 9.299 1.00 94.31 98 ARG A N 1
ATOM 775 C CA . ARG A 1 98 ? -9.155 9.854 8.783 1.00 94.31 98 ARG A CA 1
ATOM 776 C C . ARG A 1 98 ? -8.661 10.875 9.813 1.00 94.31 98 ARG A C 1
ATOM 778 O O . ARG A 1 98 ? -7.459 11.084 9.899 1.00 94.31 98 ARG A O 1
ATOM 785 N N . GLU A 1 99 ? -9.559 11.453 10.606 1.00 95.12 99 GLU A N 1
ATOM 786 C CA . GLU A 1 99 ? -9.214 12.486 11.599 1.00 95.12 99 GLU A CA 1
ATOM 787 C C . GLU A 1 99 ? -8.564 11.920 12.873 1.00 95.12 99 GLU A C 1
ATOM 789 O O . GLU A 1 99 ? -7.947 12.653 13.637 1.00 95.12 99 GLU A O 1
ATOM 794 N N . ASN A 1 100 ? -8.683 10.608 13.105 1.00 95.19 100 ASN A N 1
ATOM 795 C CA . ASN A 1 100 ? -8.178 9.938 14.306 1.00 95.19 100 ASN A CA 1
ATOM 796 C C . ASN A 1 100 ? -7.059 8.929 13.992 1.00 95.19 100 ASN A C 1
ATOM 798 O O . ASN A 1 100 ? -6.813 8.002 14.762 1.00 95.19 100 ASN A O 1
ATOM 802 N N . THR A 1 101 ? -6.401 9.074 12.839 1.00 97.31 101 THR A N 1
ATOM 803 C CA . THR A 1 101 ? -5.316 8.186 12.406 1.00 97.31 101 THR A CA 1
ATOM 804 C C . THR A 1 101 ? -4.082 9.002 12.048 1.00 97.31 101 THR A C 1
ATOM 806 O O . THR A 1 101 ? -4.105 9.799 11.113 1.00 97.31 101 THR A O 1
ATOM 809 N N . LEU A 1 102 ? -2.971 8.761 12.747 1.00 96.81 102 LEU A N 1
ATOM 810 C CA . LEU A 1 102 ? -1.665 9.273 12.342 1.00 96.81 102 LEU A CA 1
ATOM 811 C C . LEU A 1 102 ? -1.078 8.369 11.254 1.00 96.81 102 LEU A C 1
ATOM 813 O O . LEU A 1 102 ? -0.828 7.189 11.491 1.00 96.81 102 LEU A O 1
ATOM 817 N N . VAL A 1 103 ? -0.820 8.939 10.078 1.00 96.81 103 VAL A N 1
ATOM 818 C CA . VAL A 1 103 ? -0.148 8.247 8.973 1.00 96.81 103 VAL A CA 1
ATOM 819 C C . VAL A 1 103 ? 1.266 8.795 8.832 1.00 96.81 103 VAL A C 1
ATOM 821 O O . VAL A 1 103 ? 1.456 9.997 8.655 1.00 96.81 103 VAL A O 1
ATOM 824 N N . TYR A 1 104 ? 2.257 7.908 8.893 1.00 96.00 104 TYR A N 1
ATOM 825 C CA . TYR A 1 104 ? 3.663 8.243 8.696 1.00 96.00 104 TYR A CA 1
ATOM 826 C C . TYR A 1 104 ? 4.239 7.399 7.561 1.00 96.00 104 TYR A C 1
ATOM 828 O O . TYR A 1 104 ? 4.240 6.171 7.636 1.00 96.00 104 TYR A O 1
ATOM 836 N N . LEU A 1 105 ? 4.720 8.064 6.511 1.00 94.44 105 LEU A N 1
ATOM 837 C CA . LEU A 1 105 ? 5.366 7.434 5.365 1.00 94.44 105 LEU A CA 1
ATOM 838 C C . LEU A 1 105 ? 6.843 7.825 5.355 1.00 94.44 105 LEU A C 1
ATOM 840 O O . LEU A 1 105 ? 7.176 9.008 5.375 1.00 94.44 105 LEU A O 1
ATOM 844 N N . SER A 1 106 ? 7.720 6.829 5.320 1.00 93.06 106 SER A N 1
ATOM 845 C CA . SER A 1 106 ? 9.166 7.024 5.268 1.00 93.06 106 SER A CA 1
ATOM 846 C C . SER A 1 106 ? 9.828 5.896 4.481 1.00 93.06 106 SER A C 1
ATOM 848 O O . SER A 1 106 ? 9.196 4.881 4.187 1.00 93.06 106 SER A O 1
ATOM 850 N N . SER A 1 107 ? 11.098 6.095 4.141 1.00 89.75 107 SER A N 1
ATOM 851 C CA . SER A 1 107 ? 11.954 5.113 3.477 1.00 89.75 107 SER A CA 1
ATOM 852 C C . SER A 1 107 ? 13.013 4.620 4.458 1.00 89.75 107 SER A C 1
ATOM 854 O O . SER A 1 107 ? 13.512 5.391 5.279 1.00 89.75 107 SER A O 1
ATOM 856 N N . ASP A 1 108 ? 13.378 3.348 4.365 1.00 88.62 108 ASP A N 1
ATOM 857 C CA . ASP A 1 108 ? 14.438 2.732 5.167 1.00 88.62 108 ASP A CA 1
ATOM 858 C C . ASP A 1 108 ? 15.839 3.190 4.718 1.00 88.62 108 ASP A C 1
ATOM 860 O O . ASP A 1 108 ? 16.746 3.329 5.540 1.00 88.62 108 ASP A O 1
ATOM 864 N N . HIS A 1 109 ? 16.014 3.490 3.426 1.00 84.50 109 HIS A N 1
ATOM 865 C CA . HIS A 1 109 ? 17.248 4.045 2.872 1.00 84.50 109 HIS A CA 1
ATOM 866 C C . HIS A 1 109 ? 17.012 4.999 1.688 1.00 84.50 109 HIS A C 1
ATOM 868 O O . HIS A 1 109 ? 15.903 5.162 1.175 1.00 84.50 109 HIS A O 1
ATOM 874 N N . ARG A 1 110 ? 18.082 5.698 1.279 1.00 76.19 110 ARG A N 1
ATOM 875 C CA . ARG A 1 110 ? 18.088 6.559 0.084 1.00 76.19 110 ARG A CA 1
ATOM 876 C C . ARG A 1 110 ? 18.170 5.719 -1.187 1.00 76.19 110 ARG A C 1
ATOM 878 O O . ARG A 1 110 ? 18.722 4.626 -1.164 1.00 76.19 110 ARG A O 1
ATOM 885 N N . ALA A 1 111 ? 17.715 6.290 -2.302 1.00 70.44 111 ALA A N 1
ATOM 886 C CA . ALA A 1 111 ? 17.821 5.667 -3.615 1.00 70.44 111 ALA A CA 1
ATOM 887 C C . ALA A 1 111 ? 19.246 5.160 -3.893 1.00 70.44 111 ALA A C 1
ATOM 889 O O . ALA A 1 111 ? 20.236 5.874 -3.690 1.00 70.44 111 ALA A O 1
ATOM 890 N N . LEU A 1 112 ? 19.336 3.928 -4.394 1.00 68.31 112 LEU A N 1
ATOM 891 C CA . LEU A 1 112 ? 20.589 3.375 -4.882 1.00 68.31 112 LEU A CA 1
ATOM 892 C C . LEU A 1 112 ? 21.059 4.208 -6.072 1.00 68.31 112 LEU A C 1
ATOM 894 O O . LEU A 1 112 ? 20.408 4.276 -7.113 1.00 68.31 112 LEU A O 1
ATOM 898 N N . THR A 1 113 ? 22.212 4.853 -5.923 1.00 68.62 113 THR A N 1
ATOM 899 C CA . THR A 1 113 ? 22.849 5.535 -7.051 1.00 68.62 113 THR A CA 1
ATOM 900 C C . THR A 1 113 ? 23.370 4.502 -8.053 1.00 68.62 113 THR A C 1
ATOM 902 O O . THR A 1 113 ? 23.686 3.372 -7.678 1.00 68.62 113 THR A O 1
ATOM 905 N N . TRP A 1 114 ? 23.546 4.890 -9.320 1.00 55.50 114 TRP A N 1
ATOM 906 C CA . TRP A 1 114 ? 24.173 4.033 -10.340 1.00 55.50 114 TRP A CA 1
ATOM 907 C C . TRP A 1 114 ? 25.516 3.437 -9.873 1.00 55.50 114 TRP A C 1
ATOM 909 O O . TRP A 1 114 ? 25.795 2.261 -10.100 1.00 55.50 114 TRP A O 1
ATOM 919 N N . ARG A 1 115 ? 26.315 4.220 -9.131 1.00 53.34 115 ARG A N 1
ATOM 920 C CA . ARG A 1 115 ? 27.569 3.753 -8.515 1.00 53.34 115 ARG A CA 1
ATOM 921 C C . ARG A 1 115 ? 27.329 2.640 -7.495 1.00 53.34 115 ARG A C 1
ATOM 923 O O . ARG A 1 115 ? 28.031 1.636 -7.518 1.00 53.34 115 ARG A O 1
ATOM 930 N N . SER A 1 116 ? 26.325 2.801 -6.636 1.00 58.31 116 SER A N 1
ATOM 931 C CA . SER A 1 116 ? 25.947 1.809 -5.624 1.00 58.31 116 SER A CA 1
ATOM 932 C C . SER A 1 116 ? 25.415 0.516 -6.252 1.00 58.31 116 SER A C 1
ATOM 934 O O . SER A 1 116 ? 25.756 -0.565 -5.789 1.00 58.31 116 SER A O 1
ATOM 936 N N . CYS A 1 117 ? 24.645 0.613 -7.341 1.00 55.88 117 CYS A N 1
ATOM 937 C CA . CYS A 1 117 ? 24.166 -0.548 -8.097 1.00 55.88 117 CYS A CA 1
ATOM 938 C C . CYS A 1 117 ? 25.329 -1.351 -8.704 1.00 55.88 117 CYS A C 1
ATOM 940 O O . CYS A 1 117 ? 25.421 -2.558 -8.491 1.00 55.88 117 CYS A O 1
ATOM 942 N N . LEU A 1 118 ? 26.275 -0.684 -9.379 1.00 57.22 118 LEU A N 1
ATOM 943 C CA . LEU A 1 118 ? 27.466 -1.347 -9.926 1.00 57.22 118 LEU A CA 1
ATOM 944 C C . LEU A 1 118 ? 28.326 -1.999 -8.838 1.00 57.22 118 LEU A C 1
ATOM 946 O O . LEU A 1 118 ? 28.873 -3.077 -9.057 1.00 57.22 118 LEU A O 1
ATOM 950 N N . GLN A 1 119 ? 28.442 -1.366 -7.670 1.00 55.47 119 GLN A N 1
ATOM 951 C CA . GLN A 1 119 ? 29.146 -1.943 -6.527 1.00 55.47 119 GLN A CA 1
ATOM 952 C C . GLN A 1 119 ? 28.451 -3.217 -6.024 1.00 55.47 119 GLN A C 1
ATOM 954 O O . GLN A 1 119 ? 29.126 -4.208 -5.752 1.00 55.47 119 GLN A O 1
ATOM 959 N N . GLN A 1 120 ? 27.117 -3.213 -5.942 1.00 54.66 120 GLN A N 1
ATOM 960 C CA . GLN A 1 120 ? 26.331 -4.371 -5.518 1.00 54.66 120 GLN A CA 1
ATOM 961 C C . GLN A 1 120 ? 26.452 -5.533 -6.513 1.00 54.66 120 GLN A C 1
ATOM 963 O O . GLN A 1 120 ? 26.756 -6.644 -6.091 1.00 54.66 120 GLN A O 1
ATOM 968 N N . VAL A 1 121 ? 26.311 -5.270 -7.821 1.00 54.78 121 VAL A N 1
ATOM 969 C CA . VAL A 1 121 ? 26.473 -6.290 -8.877 1.00 54.78 121 VAL A CA 1
ATOM 970 C C . VAL A 1 121 ? 27.878 -6.894 -8.838 1.00 54.78 121 VAL A C 1
ATOM 972 O O . VAL A 1 121 ? 28.019 -8.114 -8.800 1.00 54.78 121 VAL A O 1
ATOM 975 N N . ARG A 1 122 ? 28.922 -6.060 -8.728 1.00 50.00 122 ARG A N 1
ATOM 976 C CA . ARG A 1 122 ? 30.315 -6.528 -8.592 1.00 50.00 122 ARG A CA 1
ATOM 977 C C . ARG A 1 122 ? 30.558 -7.345 -7.324 1.00 50.00 122 ARG A C 1
ATOM 979 O O . ARG A 1 122 ? 31.410 -8.223 -7.327 1.00 50.00 122 ARG A O 1
ATOM 986 N N . SER A 1 123 ? 29.830 -7.056 -6.246 1.00 45.66 123 SER A N 1
ATOM 987 C CA . SER A 1 123 ? 29.953 -7.787 -4.978 1.00 45.66 123 SER A CA 1
ATOM 988 C C . SER A 1 123 ? 29.284 -9.162 -5.049 1.00 45.66 123 SER A C 1
ATOM 990 O O . SER A 1 123 ? 29.769 -10.108 -4.436 1.00 45.66 123 SER A O 1
ATOM 992 N N . THR A 1 124 ? 28.211 -9.299 -5.831 1.00 45.34 124 THR A N 1
ATOM 993 C CA . THR A 1 124 ? 27.588 -10.595 -6.149 1.00 45.34 124 THR A CA 1
ATOM 994 C C . THR A 1 124 ? 28.343 -11.399 -7.211 1.00 45.34 124 THR A C 1
ATOM 996 O O . THR A 1 124 ? 28.182 -12.613 -7.265 1.00 45.34 124 THR A O 1
ATOM 999 N N . GLU A 1 125 ? 29.199 -10.757 -8.011 1.00 46.88 125 GLU A N 1
ATOM 1000 C CA . GLU A 1 125 ? 30.123 -11.408 -8.956 1.00 46.88 125 GLU A CA 1
ATOM 1001 C C . GLU A 1 125 ? 31.493 -11.744 -8.337 1.00 46.88 125 GLU A C 1
ATOM 1003 O O . GLU A 1 125 ? 32.424 -12.097 -9.064 1.00 46.88 125 GLU A O 1
ATOM 1008 N N . ALA A 1 126 ? 31.652 -11.640 -7.009 1.00 37.66 126 ALA A N 1
ATOM 1009 C CA . ALA A 1 126 ? 32.898 -12.016 -6.347 1.00 37.66 126 ALA A CA 1
ATOM 1010 C C . ALA A 1 126 ? 33.294 -13.448 -6.768 1.00 37.66 126 ALA A C 1
ATOM 1012 O O . ALA A 1 126 ? 32.517 -14.386 -6.562 1.00 37.66 126 ALA A O 1
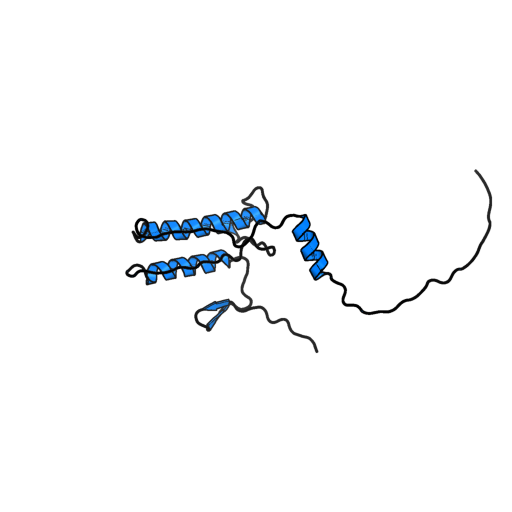ATOM 1013 N N . PRO A 1 127 ? 34.472 -13.637 -7.388 1.00 40.97 127 PRO A N 1
ATOM 1014 C CA . PRO A 1 127 ? 34.815 -14.905 -8.000 1.00 40.97 127 PRO A CA 1
ATOM 1015 C C . PRO A 1 127 ? 34.969 -15.953 -6.903 1.00 40.97 127 PRO A C 1
ATOM 1017 O O . PRO A 1 127 ? 35.792 -15.809 -5.997 1.00 40.97 127 PRO A O 1
ATOM 1020 N N . THR A 1 128 ? 34.205 -17.042 -7.002 1.00 40.97 128 THR A N 1
ATOM 1021 C CA . THR A 1 128 ? 34.551 -18.292 -6.329 1.00 40.97 128 THR A CA 1
ATOM 1022 C C . THR A 1 128 ? 35.950 -18.673 -6.793 1.00 40.97 128 THR A C 1
ATOM 1024 O O . THR A 1 128 ? 36.146 -19.081 -7.938 1.00 40.97 128 THR A O 1
ATOM 1027 N N . ALA A 1 129 ? 36.931 -18.467 -5.919 1.00 43.62 129 ALA A N 1
ATOM 1028 C CA . ALA A 1 129 ? 38.314 -18.810 -6.17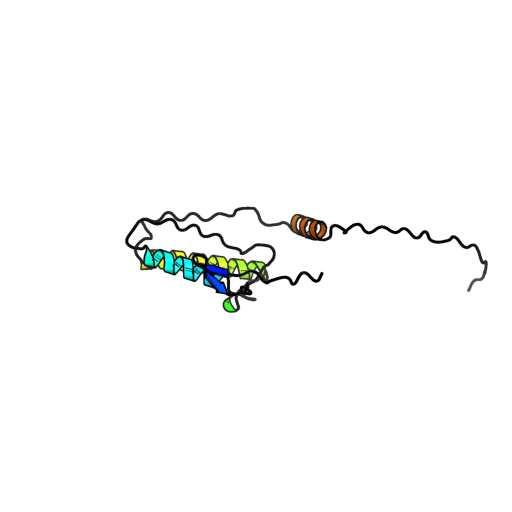2 1.00 43.62 129 ALA A CA 1
ATOM 1029 C C . ALA A 1 129 ? 38.419 -20.313 -6.468 1.00 43.62 129 ALA A C 1
ATOM 1031 O O . ALA A 1 129 ? 38.293 -21.151 -5.578 1.00 43.62 129 ALA A O 1
ATOM 1032 N N . SER A 1 130 ? 38.672 -20.649 -7.731 1.00 34.25 130 SER A N 1
ATOM 1033 C CA . SER A 1 130 ? 39.284 -21.912 -8.118 1.00 34.25 130 SER A CA 1
ATOM 1034 C C . SER A 1 130 ? 40.469 -21.605 -9.022 1.00 34.25 130 SER A C 1
ATOM 1036 O O . SER A 1 130 ? 40.357 -21.297 -10.205 1.00 34.25 130 SER A O 1
ATOM 1038 N N . THR A 1 131 ? 41.622 -21.621 -8.371 1.00 34.66 131 THR A N 1
ATOM 1039 C CA . THR A 1 131 ? 42.974 -21.710 -8.901 1.00 34.66 131 THR A CA 1
ATOM 1040 C C . THR A 1 131 ? 43.087 -22.700 -10.064 1.00 34.66 131 THR A C 1
ATOM 1042 O O . THR A 1 131 ? 42.788 -23.878 -9.888 1.00 34.66 131 THR A O 1
ATOM 1045 N N . LYS A 1 132 ? 43.673 -22.270 -11.189 1.00 32.81 132 LYS A N 1
ATOM 1046 C CA . LYS A 1 132 ? 44.966 -22.806 -11.657 1.00 32.81 132 LYS A CA 1
ATOM 1047 C C . LYS A 1 132 ? 45.575 -21.960 -12.777 1.00 32.81 132 LYS A C 1
ATOM 1049 O O . LYS A 1 132 ? 44.984 -21.742 -13.827 1.00 32.81 132 LYS A O 1
ATOM 1054 N N . GLN A 1 133 ? 46.794 -21.511 -12.488 1.00 36.06 133 GLN A N 1
ATOM 1055 C CA . GLN A 1 133 ? 47.758 -20.900 -13.392 1.00 36.06 133 GLN A CA 1
ATOM 1056 C C . GLN A 1 133 ? 48.101 -21.826 -14.565 1.00 36.06 133 GLN A C 1
ATOM 1058 O O . GLN A 1 133 ? 48.364 -23.011 -14.367 1.00 36.06 133 GLN A O 1
ATOM 1063 N N . GLY A 1 134 ? 48.194 -21.242 -15.758 1.00 27.52 134 GLY A N 1
ATOM 1064 C CA . GLY A 1 134 ? 48.919 -21.785 -16.901 1.00 27.52 134 GLY A CA 1
ATOM 1065 C C . GLY A 1 134 ? 49.627 -20.634 -17.608 1.00 27.52 134 GLY A C 1
ATOM 1066 O O . GLY A 1 134 ? 48.984 -19.837 -18.284 1.00 27.52 134 GLY A O 1
ATOM 1067 N N . SER A 1 135 ? 50.933 -20.501 -17.380 1.00 31.80 135 SER A N 1
ATOM 1068 C CA . SER A 1 135 ? 51.806 -19.528 -18.048 1.00 31.80 135 SER A CA 1
ATOM 1069 C C . SER A 1 135 ? 51.851 -19.767 -19.567 1.00 31.80 135 SER A C 1
ATOM 1071 O O . SER A 1 135 ? 51.834 -20.928 -19.980 1.00 31.80 135 SER A O 1
ATOM 1073 N N . PRO A 1 136 ? 51.983 -18.728 -20.414 1.00 33.28 136 PRO A N 1
ATOM 1074 C CA . PRO A 1 136 ? 52.246 -18.924 -21.837 1.00 33.28 136 PRO A CA 1
ATOM 1075 C C . PRO A 1 136 ? 53.743 -19.202 -22.073 1.00 33.28 136 PRO A C 1
ATOM 1077 O O . PRO A 1 136 ? 54.582 -18.575 -21.416 1.00 33.28 136 PRO A O 1
ATOM 1080 N N . PRO A 1 137 ? 54.128 -20.100 -22.999 1.00 34.97 137 PRO A N 1
ATOM 1081 C CA . PRO A 1 137 ? 55.519 -20.214 -23.401 1.00 34.97 137 PRO A CA 1
ATOM 1082 C C . PRO A 1 137 ? 55.892 -19.101 -24.388 1.00 34.97 137 PRO A C 1
ATOM 1084 O O . PRO A 1 137 ? 55.155 -18.783 -25.321 1.00 34.97 137 PRO A O 1
ATOM 1087 N N . ALA A 1 138 ? 57.077 -18.537 -24.171 1.00 38.84 138 ALA A N 1
ATOM 1088 C CA . ALA A 1 138 ? 57.776 -17.672 -25.107 1.00 38.84 138 ALA A CA 1
ATOM 1089 C C . ALA A 1 138 ? 58.277 -18.481 -26.319 1.00 38.84 138 ALA A C 1
ATOM 1091 O O . ALA A 1 138 ? 58.846 -19.560 -26.153 1.00 38.84 138 ALA A O 1
ATOM 1092 N N . GLY A 1 139 ? 58.115 -17.937 -27.527 1.00 31.14 139 GLY A N 1
ATOM 1093 C CA . GLY A 1 139 ? 58.635 -18.501 -28.775 1.00 31.14 139 GLY A CA 1
ATOM 1094 C C . GLY A 1 139 ? 59.018 -17.384 -29.747 1.00 31.14 139 GLY A C 1
ATOM 1095 O O . GLY A 1 139 ? 58.235 -16.471 -29.979 1.00 31.14 139 GLY A O 1
ATOM 1096 N N . LYS A 1 140 ? 60.263 -17.440 -30.222 1.00 33.16 140 LYS A N 1
ATOM 1097 C CA . LYS A 1 140 ? 61.041 -16.403 -30.912 1.00 33.16 140 LYS A CA 1
ATOM 1098 C C . LYS A 1 140 ? 60.711 -16.217 -32.405 1.00 33.16 140 LYS A C 1
ATOM 1100 O O . LYS A 1 140 ? 60.314 -17.165 -33.066 1.00 33.16 140 LYS A O 1
ATOM 1105 N N . GLU A 1 141 ? 60.999 -14.993 -32.863 1.00 32.44 141 GLU A N 1
ATOM 1106 C CA . GLU A 1 141 ? 61.619 -14.541 -34.130 1.00 32.44 141 GLU A CA 1
ATOM 1107 C C . GLU A 1 141 ? 61.327 -15.258 -35.463 1.00 32.44 141 GLU A C 1
ATOM 1109 O O . GLU A 1 141 ? 61.595 -16.441 -35.646 1.00 32.44 141 GLU A O 1
ATOM 1114 N N . GLY A 1 142 ? 60.952 -14.448 -36.462 1.00 29.97 142 GLY A N 1
ATOM 1115 C CA . GLY A 1 142 ? 61.008 -14.785 -37.884 1.00 29.97 142 GLY A CA 1
ATOM 1116 C C . GLY A 1 142 ? 60.854 -13.536 -38.755 1.00 29.97 142 GLY A C 1
ATOM 1117 O O . GLY A 1 142 ? 59.760 -13.011 -38.913 1.00 29.97 142 GLY A O 1
ATOM 1118 N N . SER A 1 143 ? 61.980 -13.055 -39.272 1.00 34.56 143 SER A N 1
ATOM 1119 C CA . SER A 1 143 ? 62.175 -11.944 -40.211 1.00 34.56 143 SER A CA 1
ATOM 1120 C C . SER A 1 143 ? 61.415 -12.075 -41.540 1.00 34.56 143 SER A C 1
ATOM 1122 O O . SER A 1 143 ? 61.335 -13.174 -42.083 1.00 34.56 143 SER A O 1
ATOM 1124 N N . GLY A 1 144 ? 61.012 -10.949 -42.141 1.00 29.59 144 GLY A N 1
ATOM 1125 C CA . GLY A 1 144 ? 60.606 -10.893 -43.552 1.00 29.59 144 GLY A CA 1
ATOM 1126 C C . GLY A 1 144 ? 60.229 -9.486 -44.025 1.00 29.59 144 GLY A C 1
ATOM 1127 O O . GLY A 1 144 ? 59.111 -9.039 -43.808 1.00 29.59 144 GLY A O 1
ATOM 1128 N N . SER A 1 145 ? 61.186 -8.800 -44.648 1.00 33.41 145 SER A N 1
ATOM 1129 C CA . SER A 1 145 ? 61.074 -7.485 -45.289 1.00 33.41 145 SER A CA 1
ATOM 1130 C C . SER A 1 145 ? 60.166 -7.488 -46.528 1.00 33.41 145 SER A C 1
ATOM 1132 O O . SER A 1 145 ? 60.181 -8.469 -47.265 1.00 33.41 145 SER A O 1
ATOM 1134 N N . LEU A 1 146 ? 59.496 -6.361 -46.804 1.00 34.47 146 LEU A N 1
ATOM 1135 C CA . LEU A 1 146 ? 59.597 -5.540 -48.033 1.00 34.47 146 LEU A CA 1
ATOM 1136 C C . LEU A 1 146 ? 58.305 -4.773 -48.360 1.00 34.47 146 LEU A C 1
ATOM 1138 O O . LEU A 1 146 ? 57.190 -5.275 -48.266 1.00 34.47 146 LEU A O 1
ATOM 1142 N N . GLU A 1 147 ? 58.563 -3.527 -48.739 1.00 33.16 147 GLU A N 1
ATOM 1143 C CA . GLU A 1 147 ? 57.704 -2.454 -49.224 1.00 33.16 147 GLU A CA 1
ATOM 1144 C C . GLU A 1 147 ? 56.812 -2.836 -50.414 1.00 33.16 147 GLU A C 1
ATOM 1146 O O . GLU A 1 147 ? 57.220 -3.615 -51.277 1.00 33.16 147 GLU A O 1
ATOM 1151 N N . SER A 1 148 ? 55.643 -2.192 -50.501 1.00 39.28 148 SER A N 1
ATOM 1152 C CA . SER A 1 148 ? 55.159 -1.390 -51.646 1.00 39.28 148 SER A CA 1
ATOM 1153 C C . SER A 1 148 ? 53.909 -0.619 -51.228 1.00 39.28 148 SER A C 1
ATOM 1155 O O . SER A 1 148 ? 52.984 -1.275 -50.699 1.00 39.28 148 SER A O 1
#

Organism: Oryzias javanicus (NCBI:txid123683)

pLDDT: mean 76.48, std 22.74, range [27.52, 97.81]

Sequence (148 aa):
MSHSFQPSPMTRDRSVVEQPFRSENLTQSMTREAVAFMERNAARPFLLFFSFLQVHTAMFASAPFRGTSRHGIYGDAVHEVDWSVGQIMQTLGRLGLRENTLVYLSSDHRALTWRSCLQQVRSTEAPTASTKQGSPPAGKEGSGSLES

InterPro domains:
  IPR000917 Sulfatase, N-terminal [PF00884] (23-110)
  IPR017850 Alkaline-phosphatase-like, core domain superfamily [G3DSA:3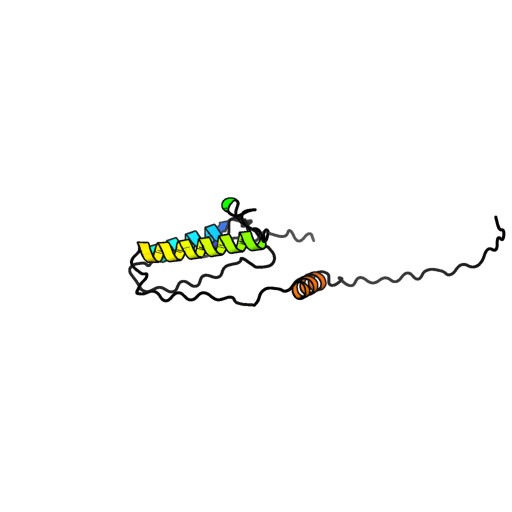.40.720.10] (5-109)
  IPR017850 Alkaline-phosphatase-like, core domain superfamily [SSF53649] (7-109)
  IPR050738 Sulfatase enzyme [PTHR42693] (4-110)

Secondary structure (DSSP, 8-state):
-----PPPPEEETTEEEESS--GGGHHHHHHHHHHHHHHHHTTS---------TTSSS----TTTTT-STTHHHHHHHHHHHHHHHHHHHHHHHTT-GGG-------SSPPPPHHHHHHHHHHHT---------PPPP----------